Protein AF-A0A5K7YL02-F1 (afdb_monomer_lite)

Secondary structure (DSSP, 8-state):
-HHHHHHHHHHHHHHHHHHHHHHHHHHHHHHHHHHHHHHHHT-TT--THHHHHHHHHHHHHHHHHHHHHHHHHHHHHHHHHHT-

Organism: NCBI:txid571177

Structure (mmCIF, N/CA/C/O backbone):
data_AF-A0A5K7YL02-F1
#
_entry.id   AF-A0A5K7YL02-F1
#
loop_
_atom_site.group_PDB
_atom_site.id
_atom_site.type_symbol
_atom_site.label_atom_id
_atom_site.label_alt_id
_atom_site.label_comp_id
_atom_site.label_asym_id
_atom_site.label_entity_id
_atom_site.label_seq_id
_atom_site.pdbx_PDB_ins_code
_atom_site.Cartn_x
_atom_site.Cartn_y
_atom_site.Cartn_z
_atom_site.occupancy
_atom_site.B_iso_or_equiv
_atom_site.auth_seq_id
_atom_site.auth_comp_id
_atom_site.auth_asym_id
_atom_site.auth_atom_id
_atom_site.pdbx_PDB_model_num
ATOM 1 N N . MET A 1 1 ? -18.9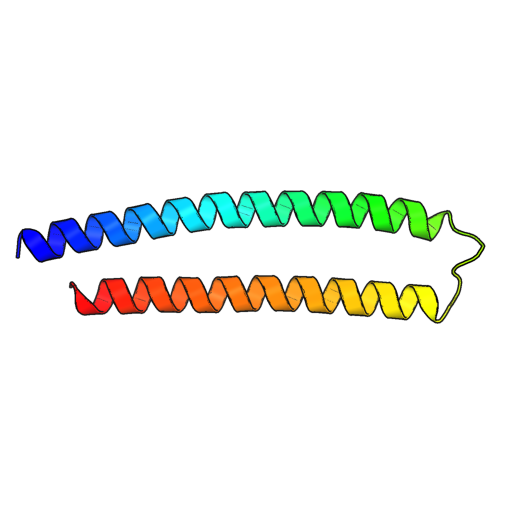63 0.414 29.442 1.00 71.75 1 MET A N 1
ATOM 2 C CA . MET A 1 1 ? -19.678 1.046 28.311 1.00 71.75 1 MET A CA 1
ATOM 3 C C . MET A 1 1 ? -18.963 2.303 27.823 1.00 71.75 1 MET A C 1
ATOM 5 O O . MET A 1 1 ? -18.545 2.296 26.678 1.00 71.75 1 MET A O 1
ATOM 9 N N . GLU A 1 2 ? -18.717 3.329 28.648 1.00 86.00 2 GLU A N 1
ATOM 10 C CA . GLU A 1 2 ? -18.030 4.552 28.170 1.00 86.00 2 GLU A CA 1
ATOM 11 C C . GLU A 1 2 ? -16.578 4.335 27.716 1.00 86.00 2 GLU A C 1
ATOM 13 O O . GLU A 1 2 ? -16.205 4.775 26.633 1.00 86.00 2 GLU A O 1
ATOM 18 N N . MET A 1 3 ? -15.778 3.588 28.485 1.00 87.81 3 MET A N 1
ATOM 19 C CA . MET A 1 3 ? -14.397 3.254 28.105 1.00 87.81 3 MET A CA 1
ATOM 20 C C . MET A 1 3 ? -14.327 2.482 26.778 1.00 87.81 3 MET A C 1
ATOM 22 O O . MET A 1 3 ? -13.531 2.825 25.913 1.00 87.81 3 MET A O 1
ATOM 26 N N . ASN A 1 4 ? -15.194 1.483 26.589 1.00 88.31 4 ASN A N 1
ATOM 27 C CA . ASN A 1 4 ? -15.276 0.712 25.344 1.00 88.31 4 ASN A CA 1
ATOM 28 C C . ASN A 1 4 ? -15.651 1.606 24.151 1.00 88.31 4 ASN A C 1
ATOM 30 O O . ASN A 1 4 ? -15.041 1.511 23.089 1.00 88.31 4 ASN A O 1
ATOM 34 N N . ASN A 1 5 ? -16.590 2.539 24.340 1.00 89.19 5 ASN A N 1
ATOM 35 C CA . ASN A 1 5 ? -16.950 3.518 23.314 1.00 89.19 5 ASN A CA 1
ATOM 36 C C . ASN A 1 5 ? -15.779 4.440 22.955 1.00 89.19 5 ASN A C 1
ATOM 38 O O . ASN A 1 5 ? -15.541 4.682 21.772 1.00 89.19 5 ASN A O 1
ATOM 42 N N . PHE A 1 6 ? -15.031 4.925 23.949 1.00 93.69 6 PHE A N 1
ATOM 43 C CA . PHE A 1 6 ? -13.839 5.742 23.719 1.00 93.69 6 PHE A CA 1
ATOM 44 C C . PHE A 1 6 ? -12.752 4.964 22.960 1.00 93.69 6 PHE A C 1
ATOM 46 O O . PHE A 1 6 ? -12.229 5.451 21.958 1.00 93.69 6 PHE A O 1
ATOM 53 N N . VAL A 1 7 ? -12.465 3.722 23.368 1.00 94.56 7 VAL A N 1
ATOM 54 C CA . VAL A 1 7 ? -11.507 2.844 22.674 1.00 94.56 7 VAL A CA 1
ATOM 55 C C . VAL A 1 7 ? -11.945 2.589 21.228 1.00 94.56 7 VAL A C 1
ATOM 57 O O . VAL A 1 7 ? -11.135 2.734 20.316 1.00 94.56 7 VAL A O 1
ATOM 60 N N . ASN A 1 8 ? -13.228 2.314 20.982 1.00 93.06 8 ASN A N 1
ATOM 61 C CA . ASN A 1 8 ? -13.760 2.151 19.625 1.00 93.06 8 ASN A CA 1
ATOM 62 C C . ASN A 1 8 ? -13.597 3.404 18.756 1.00 93.06 8 ASN A C 1
ATOM 64 O O . ASN A 1 8 ? -13.299 3.291 17.567 1.00 93.06 8 ASN A O 1
ATOM 68 N N . GLN A 1 9 ? -13.796 4.600 19.318 1.00 94.75 9 GLN A N 1
ATOM 69 C CA . GLN A 1 9 ? -13.565 5.851 18.590 1.00 94.75 9 GLN A CA 1
ATOM 70 C C . GLN A 1 9 ? -12.087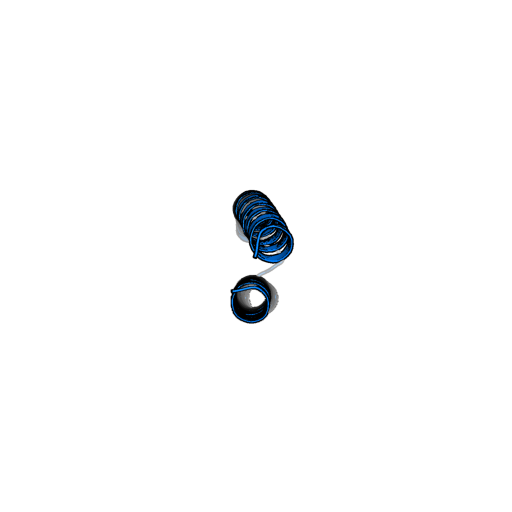 6.014 18.221 1.00 94.75 9 GLN A C 1
ATOM 72 O O . GLN A 1 9 ? -11.783 6.358 17.080 1.00 94.75 9 GLN A O 1
ATOM 77 N N . MET A 1 10 ? -11.174 5.693 19.142 1.00 96.31 10 MET A N 1
ATOM 78 C CA . MET A 1 10 ? -9.732 5.717 18.880 1.00 96.31 10 MET A CA 1
ATOM 79 C C . MET A 1 10 ? -9.319 4.704 17.807 1.00 96.31 10 MET A C 1
ATOM 81 O O . MET A 1 10 ? -8.505 5.034 16.946 1.00 96.31 10 MET A O 1
ATOM 85 N N . ILE A 1 11 ? -9.886 3.494 17.814 1.00 96.75 11 ILE A N 1
ATOM 86 C CA . ILE A 1 11 ? -9.646 2.475 16.777 1.00 96.75 11 ILE A CA 1
ATOM 87 C C . ILE A 1 11 ? -10.066 3.012 15.405 1.00 96.75 11 ILE A C 1
ATOM 89 O O . ILE A 1 11 ? -9.263 2.988 14.475 1.00 96.75 11 ILE A O 1
ATOM 93 N N . LYS A 1 12 ? -11.280 3.571 15.294 1.00 96.12 12 LYS A N 1
ATOM 94 C CA . LYS A 1 12 ? -11.780 4.163 14.042 1.00 96.12 12 LYS A CA 1
ATOM 95 C C . LYS A 1 12 ? -10.909 5.320 13.559 1.00 96.12 12 LYS A C 1
ATOM 97 O O . LYS A 1 12 ? -10.600 5.390 12.376 1.00 96.12 12 LYS A O 1
ATOM 102 N N . PHE A 1 13 ? -10.488 6.201 14.466 1.00 97.19 13 PHE A N 1
ATOM 103 C CA . PHE A 1 13 ? -9.587 7.304 14.131 1.00 97.19 13 PHE A CA 1
ATOM 104 C C . PHE A 1 13 ? -8.256 6.798 13.555 1.00 97.19 13 PHE A C 1
ATOM 106 O O . PHE A 1 13 ? -7.831 7.260 12.498 1.00 97.19 13 PHE A O 1
ATOM 113 N N . ASN A 1 14 ? -7.623 5.820 14.213 1.00 97.69 14 ASN A N 1
ATOM 114 C CA . ASN A 1 14 ? -6.370 5.233 13.735 1.00 97.69 14 ASN A CA 1
ATOM 115 C C . ASN A 1 14 ? -6.544 4.520 12.388 1.00 97.69 14 ASN A C 1
ATOM 117 O O . ASN A 1 14 ? -5.673 4.652 11.531 1.00 97.69 14 ASN A O 1
ATOM 121 N N . GLN A 1 15 ? -7.666 3.822 12.181 1.00 97.88 15 GLN A N 1
ATOM 122 C CA . GLN A 1 15 ? -7.987 3.192 10.900 1.00 97.88 15 GLN A CA 1
ATOM 123 C C . GLN A 1 15 ? -8.077 4.234 9.779 1.00 97.88 15 GLN A C 1
ATOM 125 O O . GLN A 1 15 ? -7.385 4.109 8.776 1.00 97.88 15 GLN A O 1
ATOM 130 N N . SER A 1 16 ? -8.839 5.315 9.974 1.00 98.25 16 SER A N 1
ATOM 131 C CA . SER A 1 16 ? -8.969 6.376 8.965 1.00 98.25 16 SER A CA 1
ATOM 132 C C . SER A 1 16 ? -7.645 7.091 8.665 1.00 98.25 16 SER A C 1
ATOM 134 O O . SER A 1 16 ? -7.374 7.436 7.511 1.00 98.25 16 SER A O 1
ATOM 136 N N . LEU A 1 17 ? -6.805 7.311 9.684 1.00 98.31 17 LEU A N 1
ATOM 137 C CA . LEU A 1 17 ? -5.469 7.884 9.500 1.00 98.31 17 LEU A CA 1
ATOM 138 C C . LEU A 1 17 ? -4.564 6.947 8.690 1.00 98.31 17 LEU A C 1
ATOM 140 O O . LEU A 1 17 ? -3.847 7.402 7.792 1.00 98.31 17 LEU A O 1
ATOM 144 N N . PHE A 1 18 ? -4.605 5.651 9.005 1.00 98.25 18 PHE A N 1
ATOM 145 C CA . PHE A 1 18 ? -3.878 4.628 8.267 1.00 98.25 18 PHE A CA 1
ATOM 146 C C . PHE A 1 18 ? -4.340 4.572 6.810 1.00 98.25 18 PHE A C 1
ATOM 148 O O . PHE A 1 18 ? -3.492 4.665 5.929 1.00 98.25 18 PHE A O 1
ATOM 155 N N . ASP A 1 19 ? -5.649 4.505 6.554 1.00 98.38 19 ASP A N 1
ATOM 156 C CA . ASP A 1 19 ? -6.227 4.461 5.205 1.00 98.38 19 ASP A CA 1
ATOM 157 C C . ASP A 1 19 ? -5.745 5.638 4.353 1.00 98.38 19 ASP A C 1
ATOM 159 O O . ASP A 1 19 ? -5.178 5.442 3.279 1.00 98.38 19 ASP A O 1
ATOM 163 N N . SER A 1 20 ? -5.855 6.857 4.887 1.00 97.81 20 SER A N 1
ATOM 164 C CA . SER A 1 20 ? -5.440 8.080 4.188 1.00 97.81 20 SER A CA 1
ATOM 165 C C . SER A 1 20 ? -3.938 8.083 3.865 1.00 97.81 20 SER A C 1
ATOM 167 O O . SER A 1 20 ? -3.504 8.474 2.776 1.00 97.81 20 SER A O 1
ATOM 169 N N . THR A 1 21 ? -3.118 7.628 4.817 1.00 98.00 21 THR A N 1
ATOM 170 C CA . THR A 1 21 ? -1.658 7.562 4.658 1.00 98.00 21 THR A CA 1
ATOM 171 C C . THR A 1 21 ? -1.256 6.460 3.678 1.00 98.00 21 THR A C 1
ATOM 173 O O . THR A 1 21 ? -0.354 6.649 2.856 1.00 98.00 21 THR A O 1
ATOM 176 N N . PHE A 1 22 ? -1.931 5.313 3.735 1.00 98.19 22 PHE A N 1
ATOM 177 C CA . PHE A 1 22 ? -1.705 4.187 2.843 1.00 98.19 22 PHE A CA 1
ATOM 178 C C . PHE A 1 22 ? -2.068 4.549 1.401 1.00 98.19 22 PHE A C 1
ATOM 180 O O . PHE A 1 22 ? -1.254 4.335 0.507 1.00 98.19 22 PHE A O 1
ATOM 187 N N . GLU A 1 23 ? -3.224 5.175 1.170 1.00 97.81 23 GLU A N 1
ATOM 188 C CA . GLU A 1 23 ? -3.634 5.661 -0.153 1.00 97.81 23 GLU A CA 1
ATOM 189 C C . GLU A 1 23 ? -2.629 6.662 -0.733 1.00 97.81 23 GLU A C 1
ATOM 191 O O . GLU A 1 23 ? -2.206 6.525 -1.882 1.00 97.81 23 GLU A O 1
ATOM 196 N N . THR A 1 24 ? -2.167 7.618 0.078 1.00 98.19 24 THR A N 1
ATOM 197 C CA . THR A 1 24 ? -1.120 8.570 -0.331 1.00 98.19 24 THR A CA 1
ATOM 198 C C . THR A 1 24 ? 0.179 7.844 -0.703 1.00 98.19 24 THR A C 1
ATOM 200 O O . THR A 1 24 ? 0.825 8.165 -1.702 1.00 98.19 24 THR A O 1
ATOM 203 N N . SER A 1 25 ? 0.555 6.822 0.070 1.00 97.44 25 SER A N 1
ATOM 204 C CA . SER A 1 25 ? 1.748 6.010 -0.194 1.00 97.44 25 SER A CA 1
ATOM 205 C C . 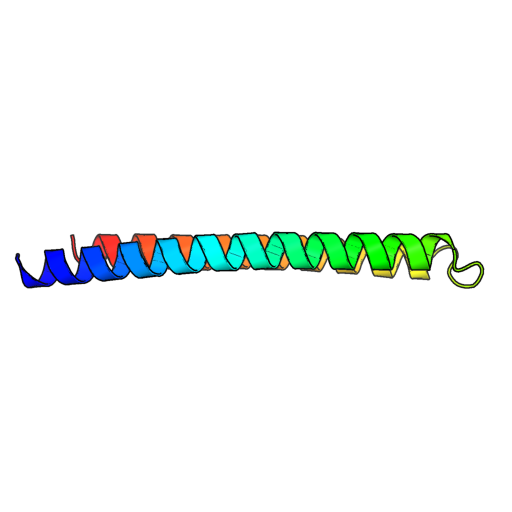SER A 1 25 ? 1.619 5.207 -1.492 1.00 97.44 25 SER A C 1
ATOM 207 O O . SER A 1 25 ? 2.578 5.125 -2.258 1.00 97.44 25 SER A O 1
ATOM 209 N N . VAL A 1 26 ? 0.435 4.651 -1.766 1.00 97.88 26 VAL A N 1
ATOM 210 C CA . VAL A 1 26 ? 0.112 3.953 -3.019 1.00 97.88 26 VAL A CA 1
ATOM 211 C C . VAL A 1 26 ? 0.258 4.898 -4.209 1.00 97.88 26 VAL A C 1
ATOM 213 O O . VAL A 1 26 ? 0.963 4.566 -5.159 1.00 97.88 26 VAL A O 1
ATOM 216 N N . GLN A 1 27 ? -0.323 6.097 -4.132 1.00 97.94 27 GLN A N 1
ATOM 217 C CA . GLN A 1 27 ? -0.214 7.101 -5.194 1.00 97.94 27 GLN A CA 1
ATOM 218 C C . GLN A 1 27 ? 1.241 7.497 -5.466 1.00 97.94 27 GLN A C 1
ATOM 220 O O . GLN A 1 27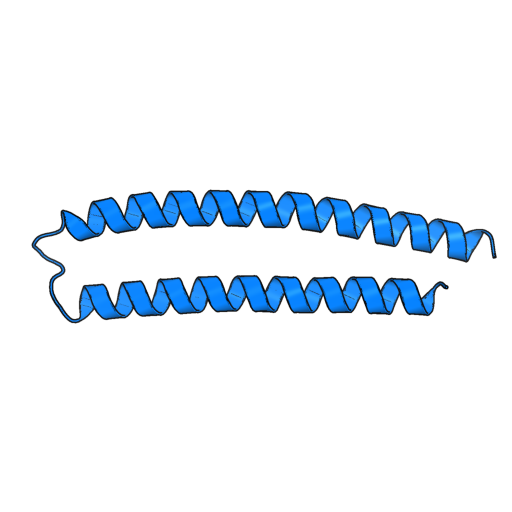 ? 1.647 7.607 -6.623 1.00 97.94 27 GLN A O 1
ATOM 225 N N . PHE A 1 28 ? 2.041 7.688 -4.414 1.00 97.44 28 PHE A N 1
ATOM 226 C CA . PHE A 1 28 ? 3.464 7.989 -4.559 1.00 97.44 28 PHE A CA 1
ATOM 227 C C . PHE A 1 28 ? 4.229 6.841 -5.232 1.00 97.44 28 PHE A C 1
ATOM 229 O O . PHE A 1 28 ? 4.989 7.075 -6.171 1.00 97.44 28 PHE A O 1
ATOM 236 N N . GLN A 1 29 ? 3.998 5.597 -4.803 1.00 96.62 29 GLN A N 1
ATOM 237 C CA . GLN A 1 29 ? 4.604 4.417 -5.429 1.00 96.62 29 GLN A CA 1
ATOM 238 C C . GLN A 1 29 ? 4.223 4.298 -6.908 1.00 96.62 29 GLN A C 1
ATOM 240 O O . GLN A 1 29 ? 5.098 4.040 -7.730 1.00 96.62 29 GLN A O 1
ATOM 245 N N . ASP A 1 30 ? 2.960 4.551 -7.259 1.00 96.69 30 ASP A N 1
ATOM 246 C CA . ASP A 1 30 ? 2.485 4.501 -8.647 1.00 96.69 30 ASP A CA 1
ATOM 247 C C . ASP A 1 30 ? 3.153 5.587 -9.515 1.00 96.69 30 ASP A C 1
ATOM 249 O O . ASP A 1 30 ? 3.489 5.352 -10.679 1.00 96.69 30 ASP A O 1
ATOM 253 N N . GLN A 1 31 ? 3.411 6.775 -8.955 1.00 97.56 31 GLN A N 1
ATOM 254 C CA . GLN A 1 31 ? 4.172 7.825 -9.645 1.00 97.56 31 GLN A CA 1
ATOM 255 C C . GLN A 1 31 ? 5.640 7.435 -9.857 1.00 97.56 31 GLN A C 1
ATOM 257 O O . GLN A 1 31 ? 6.174 7.639 -10.951 1.00 97.56 31 GLN A O 1
ATOM 262 N N . VAL A 1 32 ? 6.286 6.859 -8.840 1.00 95.94 32 VAL A N 1
ATOM 263 C CA . VAL A 1 32 ? 7.670 6.366 -8.939 1.00 95.94 32 VAL A CA 1
ATOM 264 C C . VAL A 1 32 ? 7.770 5.240 -9.967 1.00 95.94 32 VAL A C 1
ATOM 266 O O . VAL A 1 32 ? 8.674 5.255 -10.800 1.00 95.94 32 VAL A O 1
ATOM 269 N N . GLU A 1 33 ? 6.821 4.305 -9.969 1.00 95.69 33 GLU A N 1
ATOM 270 C CA . GLU A 1 33 ? 6.733 3.241 -10.968 1.00 95.69 33 GLU A CA 1
ATOM 271 C C . GLU A 1 33 ? 6.589 3.816 -12.379 1.00 95.69 33 GLU A C 1
ATOM 273 O O . GLU A 1 33 ? 7.300 3.400 -13.289 1.00 95.69 33 GLU A O 1
ATOM 278 N N . LYS A 1 34 ? 5.717 4.809 -12.580 1.00 95.88 34 LYS A N 1
ATOM 279 C CA . LYS A 1 34 ? 5.560 5.465 -13.885 1.00 95.88 34 LYS A CA 1
ATOM 280 C C . LYS A 1 34 ? 6.865 6.106 -14.372 1.00 95.88 34 LYS A C 1
ATOM 282 O O . LYS A 1 34 ? 7.201 5.992 -15.554 1.00 95.88 34 LYS A O 1
ATOM 287 N N . ALA A 1 35 ? 7.602 6.768 -13.479 1.00 95.31 35 ALA A N 1
ATOM 288 C CA . ALA A 1 35 ? 8.903 7.348 -13.805 1.00 95.31 35 ALA A CA 1
ATOM 289 C C . ALA A 1 35 ? 9.934 6.261 -14.153 1.00 95.31 35 ALA A C 1
ATOM 291 O O . ALA A 1 35 ? 10.609 6.365 -15.176 1.00 95.31 35 ALA A O 1
ATOM 292 N N . ALA A 1 36 ? 10.001 5.188 -13.360 1.00 92.25 36 ALA A N 1
ATOM 293 C CA . ALA A 1 36 ? 10.886 4.053 -13.606 1.00 92.25 36 ALA A CA 1
ATOM 294 C C . ALA A 1 36 ? 10.573 3.353 -14.939 1.00 92.25 36 ALA A C 1
ATOM 296 O O . ALA A 1 36 ? 11.487 3.122 -15.726 1.00 92.25 36 ALA A O 1
ATOM 297 N N . ASN A 1 37 ? 9.294 3.107 -15.240 1.00 91.75 37 ASN A N 1
ATOM 298 C CA . ASN A 1 37 ? 8.839 2.583 -16.528 1.00 91.75 37 ASN A CA 1
ATOM 299 C C . ASN A 1 37 ? 9.324 3.453 -17.691 1.00 91.75 37 ASN A C 1
ATOM 301 O O . ASN A 1 37 ? 9.931 2.944 -18.628 1.00 91.75 37 ASN A O 1
ATOM 305 N N . THR A 1 38 ? 9.142 4.774 -17.588 1.00 91.88 38 THR A N 1
ATOM 306 C CA . THR A 1 38 ? 9.594 5.722 -18.620 1.00 91.88 38 THR A CA 1
ATOM 307 C C . THR A 1 38 ? 11.108 5.634 -18.845 1.00 91.88 38 THR A C 1
ATOM 309 O O . THR A 1 38 ? 11.566 5.675 -19.984 1.00 91.88 38 THR A O 1
ATOM 312 N N . MET A 1 39 ? 11.896 5.488 -17.773 1.00 89.38 39 MET A N 1
ATOM 313 C CA . MET A 1 39 ? 13.350 5.318 -17.873 1.00 89.38 39 MET A CA 1
ATOM 314 C C . MET A 1 39 ? 13.734 3.981 -18.516 1.00 89.38 39 MET A C 1
ATOM 316 O O . MET A 1 39 ? 1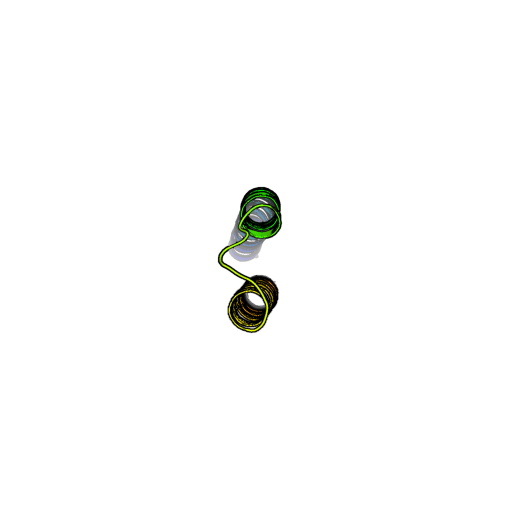4.662 3.939 -19.320 1.00 89.38 39 MET A O 1
ATOM 320 N N . MET A 1 40 ? 13.035 2.895 -18.179 1.00 86.94 40 MET A N 1
ATOM 321 C CA . MET A 1 40 ? 13.303 1.571 -18.744 1.00 86.94 40 MET A CA 1
ATOM 322 C C . MET A 1 40 ? 12.912 1.468 -20.216 1.00 86.94 40 MET A C 1
ATOM 324 O O . MET A 1 40 ? 13.623 0.824 -20.978 1.00 86.94 40 MET A O 1
ATOM 328 N N . ASP A 1 41 ? 11.834 2.130 -20.634 1.00 85.94 41 ASP A N 1
ATOM 329 C CA . ASP A 1 41 ? 11.412 2.169 -22.040 1.00 85.94 41 ASP A CA 1
ATOM 330 C C . ASP A 1 41 ? 12.445 2.881 -22.932 1.00 85.94 41 ASP A C 1
ATOM 332 O O . ASP A 1 41 ? 12.565 2.576 -24.116 1.00 85.94 41 ASP A O 1
ATOM 336 N N . GLN A 1 42 ? 13.215 3.813 -22.362 1.00 87.75 42 GLN A N 1
ATOM 337 C CA . GLN A 1 42 ? 14.308 4.523 -23.041 1.00 87.75 42 GLN A CA 1
ATOM 338 C C . GLN A 1 42 ? 15.662 3.805 -22.916 1.00 87.75 42 GLN A C 1
ATOM 340 O O . GLN A 1 42 ? 16.638 4.194 -23.559 1.00 87.75 42 GLN A O 1
ATOM 345 N N . ALA A 1 43 ? 15.752 2.771 -22.080 1.00 83.50 43 ALA A N 1
ATOM 346 C CA . ALA A 1 43 ? 16.981 2.040 -21.830 1.00 83.50 43 ALA A CA 1
ATOM 347 C C . ALA A 1 43 ? 17.197 0.957 -22.897 1.00 83.50 43 ALA A C 1
ATOM 349 O O . ALA A 1 43 ? 16.851 -0.208 -22.703 1.00 83.50 43 ALA A O 1
ATOM 350 N N . GLU A 1 44 ? 17.858 1.319 -24.001 1.00 78.56 44 GLU A N 1
ATOM 351 C CA . GLU A 1 44 ? 18.217 0.386 -25.089 1.00 78.56 44 GLU A CA 1
ATOM 352 C C . GLU A 1 44 ? 19.048 -0.830 -24.620 1.00 78.56 44 GLU A C 1
ATOM 354 O O . GLU A 1 44 ? 19.118 -1.847 -25.305 1.00 78.56 44 GLU A O 1
ATOM 359 N N . TRP A 1 45 ? 19.663 -0.745 -23.436 1.00 73.62 45 TRP A N 1
ATOM 360 C CA . TRP A 1 45 ? 20.508 -1.777 -22.827 1.00 73.62 45 TRP A CA 1
ATOM 361 C C . TRP A 1 45 ? 19.744 -2.826 -21.999 1.00 73.62 45 TRP A C 1
ATOM 363 O O . TRP A 1 45 ? 20.360 -3.776 -21.515 1.00 73.62 45 TRP A O 1
ATOM 373 N N . LEU A 1 46 ? 18.424 -2.678 -21.834 1.00 73.06 46 LEU A N 1
ATOM 374 C CA . LEU A 1 46 ? 17.581 -3.534 -20.987 1.00 73.06 46 LEU A CA 1
ATOM 375 C C . LEU A 1 46 ? 16.501 -4.368 -21.731 1.00 73.06 46 LEU A C 1
ATOM 377 O O . LEU A 1 46 ? 15.410 -4.561 -21.186 1.00 73.06 46 LEU A O 1
ATOM 381 N N . PRO A 1 47 ? 16.732 -4.904 -22.950 1.00 73.44 47 PRO A N 1
ATOM 382 C CA . PRO A 1 47 ? 15.706 -5.678 -23.642 1.00 73.44 47 PRO A CA 1
ATOM 383 C C . PRO A 1 47 ? 15.535 -7.097 -23.069 1.00 73.44 47 PRO A C 1
ATOM 385 O O . PRO A 1 47 ? 16.478 -7.738 -22.602 1.00 73.44 47 PRO A O 1
ATOM 388 N N . GLY A 1 48 ? 14.312 -7.626 -23.170 1.00 80.81 48 GLY A N 1
ATOM 389 C CA . GLY A 1 48 ? 14.007 -9.036 -22.912 1.00 80.81 48 GLY A CA 1
ATOM 390 C C . GLY A 1 48 ? 13.859 -9.390 -21.429 1.00 80.81 48 GLY A C 1
ATOM 391 O O . GLY A 1 48 ? 12.900 -8.987 -20.774 1.00 80.81 48 GLY A O 1
ATOM 392 N N . GLU A 1 49 ? 14.775 -10.206 -20.909 1.00 84.06 49 GLU A N 1
ATOM 393 C CA . GLU A 1 49 ? 14.653 -10.844 -19.590 1.00 84.06 49 GLU A CA 1
ATOM 394 C C . GLU A 1 49 ? 14.727 -9.847 -18.423 1.00 84.06 49 GLU A C 1
ATOM 396 O O . GLU A 1 49 ? 13.969 -9.970 -17.461 1.00 84.06 49 GLU A O 1
ATOM 401 N N . GLY A 1 50 ? 15.560 -8.808 -18.540 1.00 82.62 50 GLY A N 1
ATOM 402 C CA . GLY A 1 50 ? 15.671 -7.764 -17.518 1.00 82.62 50 GLY A CA 1
ATOM 403 C C . GLY A 1 50 ? 14.373 -6.973 -17.331 1.00 82.62 50 GLY A C 1
ATOM 404 O O . GLY A 1 50 ? 13.963 -6.734 -16.194 1.00 82.62 50 GLY A O 1
ATOM 405 N N . ARG A 1 51 ? 13.666 -6.656 -18.427 1.00 88.00 51 ARG A N 1
ATOM 406 C CA . ARG A 1 51 ? 12.346 -6.014 -18.351 1.00 88.00 51 ARG A CA 1
ATOM 407 C C . ARG A 1 51 ? 11.316 -6.920 -17.679 1.00 88.00 51 ARG A C 1
ATOM 409 O O . ARG A 1 51 ? 10.607 -6.478 -16.783 1.00 88.00 51 ARG A O 1
ATOM 416 N N . LYS A 1 52 ? 11.299 -8.206 -18.034 1.00 89.81 52 LYS A N 1
ATOM 417 C CA . LYS A 1 52 ? 10.389 -9.186 -17.425 1.00 89.81 52 LYS A CA 1
ATOM 418 C C . LYS A 1 52 ? 10.601 -9.326 -15.912 1.00 89.81 52 LYS A C 1
ATOM 420 O O . LYS A 1 52 ? 9.625 -9.428 -15.169 1.00 89.81 52 LYS A O 1
ATOM 425 N N . ILE A 1 53 ? 11.854 -9.336 -15.448 1.00 90.88 53 ILE A N 1
ATOM 426 C CA . ILE A 1 53 ? 12.180 -9.384 -14.013 1.00 90.88 53 ILE A CA 1
ATOM 427 C C . ILE A 1 53 ? 11.664 -8.129 -13.304 1.00 90.88 53 ILE A C 1
ATOM 429 O O . ILE A 1 53 ? 11.073 -8.244 -12.231 1.00 90.88 53 ILE A O 1
ATOM 433 N N . TYR A 1 54 ? 11.849 -6.952 -13.906 1.00 91.12 54 TYR A N 1
ATOM 434 C CA . TYR A 1 54 ? 11.313 -5.706 -13.364 1.00 91.12 54 TYR A CA 1
ATOM 435 C C . TYR A 1 54 ? 9.783 -5.730 -13.266 1.00 91.12 54 TYR A C 1
ATOM 437 O O . TYR A 1 54 ? 9.255 -5.477 -12.185 1.00 91.12 54 TYR A O 1
ATOM 445 N N . ASP A 1 55 ? 9.083 -6.0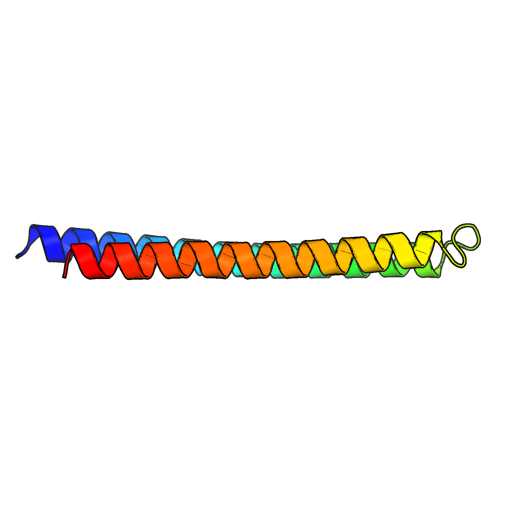97 -14.342 1.00 92.25 55 ASP A N 1
ATOM 446 C CA . ASP A 1 55 ? 7.616 -6.146 -14.352 1.00 92.25 55 ASP A CA 1
ATOM 447 C C . ASP A 1 55 ? 7.101 -7.127 -13.281 1.00 92.25 55 ASP A C 1
ATOM 449 O O . ASP A 1 55 ? 6.220 -6.792 -12.490 1.00 92.25 55 ASP A O 1
ATOM 453 N N . THR A 1 56 ? 7.739 -8.299 -13.163 1.00 95.12 56 THR A N 1
ATOM 454 C CA . THR A 1 56 ? 7.425 -9.293 -12.120 1.00 95.12 56 THR A CA 1
ATOM 455 C C . THR A 1 56 ? 7.647 -8.728 -10.711 1.00 95.12 56 THR A C 1
ATOM 457 O O . THR A 1 56 ? 6.843 -8.961 -9.807 1.00 95.12 56 THR A O 1
ATOM 460 N N . ALA A 1 57 ? 8.729 -7.972 -10.498 1.00 94.06 57 ALA A N 1
ATOM 461 C CA . ALA A 1 57 ? 9.004 -7.339 -9.212 1.00 94.06 57 ALA A CA 1
ATOM 462 C C . ALA A 1 57 ? 7.951 -6.271 -8.873 1.00 94.06 57 ALA A C 1
ATOM 464 O O . ALA A 1 57 ? 7.469 -6.232 -7.741 1.00 94.06 57 ALA A O 1
ATOM 465 N N . VAL A 1 58 ? 7.552 -5.445 -9.844 1.00 95.19 58 VAL A N 1
ATOM 466 C CA . VAL A 1 58 ? 6.490 -4.438 -9.679 1.00 95.19 58 VAL A CA 1
ATOM 467 C C . VAL A 1 58 ? 5.160 -5.097 -9.311 1.00 95.19 58 VAL A C 1
ATOM 469 O O . VAL A 1 58 ? 4.500 -4.662 -8.364 1.00 95.19 58 VAL A O 1
ATOM 472 N N . GLU A 1 59 ? 4.778 -6.172 -10.000 1.00 96.75 59 GLU A N 1
ATOM 473 C CA . GLU A 1 59 ? 3.570 -6.940 -9.681 1.00 96.75 59 GLU A CA 1
ATOM 474 C C . GLU A 1 59 ? 3.620 -7.523 -8.265 1.00 96.75 59 GLU A C 1
ATOM 476 O O . GLU A 1 59 ? 2.657 -7.383 -7.506 1.00 96.75 59 GLU A O 1
ATOM 481 N N . ALA A 1 60 ? 4.756 -8.105 -7.867 1.00 97.50 60 ALA A N 1
ATOM 482 C CA . ALA A 1 60 ? 4.949 -8.622 -6.515 1.00 97.50 60 ALA A CA 1
ATOM 483 C C . ALA A 1 60 ? 4.832 -7.517 -5.450 1.00 97.50 60 ALA A C 1
ATOM 485 O O . ALA A 1 60 ? 4.197 -7.729 -4.415 1.00 97.50 60 ALA A O 1
ATOM 486 N N . TYR A 1 61 ? 5.371 -6.320 -5.708 1.00 95.12 61 TYR A N 1
ATOM 487 C CA . TYR A 1 61 ? 5.213 -5.160 -4.823 1.00 95.12 61 TYR A CA 1
ATOM 488 C C . TYR A 1 61 ? 3.749 -4.715 -4.704 1.00 95.12 61 TYR A C 1
ATOM 490 O O . TYR A 1 61 ? 3.271 -4.465 -3.592 1.00 95.12 61 TYR A O 1
ATOM 498 N N . LYS A 1 62 ? 3.010 -4.660 -5.819 1.00 97.12 62 LYS A N 1
ATOM 499 C CA . LYS A 1 62 ? 1.574 -4.324 -5.826 1.00 97.12 62 LYS A CA 1
ATOM 500 C C . LYS A 1 62 ? 0.732 -5.357 -5.079 1.00 97.12 62 LYS A C 1
ATOM 502 O O . LYS A 1 62 ? -0.147 -4.986 -4.300 1.00 97.12 62 LYS A O 1
ATOM 507 N N . ALA A 1 63 ? 1.018 -6.641 -5.272 1.00 97.62 63 ALA A N 1
ATOM 508 C CA . ALA A 1 63 ? 0.367 -7.710 -4.525 1.00 97.62 63 ALA A CA 1
ATOM 509 C C . ALA A 1 63 ? 0.695 -7.611 -3.027 1.00 97.62 63 ALA A C 1
ATOM 511 O O . ALA A 1 63 ? -0.203 -7.657 -2.187 1.00 97.62 63 ALA A O 1
ATOM 512 N N . GLY A 1 64 ? 1.968 -7.386 -2.688 1.00 97.38 64 GLY A N 1
ATOM 513 C CA . GLY A 1 64 ? 2.436 -7.229 -1.313 1.00 97.38 64 GLY A CA 1
ATOM 514 C C . GLY A 1 64 ? 1.746 -6.083 -0.576 1.00 97.38 64 GLY A C 1
ATOM 515 O O . GLY A 1 64 ? 1.238 -6.289 0.527 1.00 97.38 64 GLY A O 1
ATOM 516 N N . ARG A 1 65 ? 1.651 -4.894 -1.189 1.00 96.50 65 ARG A N 1
ATOM 517 C CA . ARG A 1 65 ? 0.951 -3.756 -0.566 1.00 96.50 65 ARG A CA 1
ATOM 518 C C . ARG A 1 65 ? -0.551 -4.012 -0.408 1.00 96.50 65 ARG A C 1
ATOM 520 O O . ARG A 1 65 ? -1.112 -3.625 0.612 1.00 96.50 65 ARG A O 1
ATOM 527 N N . SER A 1 66 ? -1.191 -4.692 -1.365 1.00 97.56 66 SER A N 1
ATOM 528 C CA . SER A 1 66 ? -2.609 -5.066 -1.255 1.00 97.56 66 SER A CA 1
ATOM 529 C C . SER A 1 66 ? -2.835 -6.028 -0.089 1.00 97.56 66 SER A C 1
ATOM 531 O O . SER A 1 66 ? -3.705 -5.792 0.743 1.00 97.56 66 SER A O 1
ATOM 533 N N . ASN A 1 67 ? -2.008 -7.069 0.018 1.00 98.31 67 ASN A N 1
ATOM 534 C CA . ASN A 1 67 ? -2.087 -8.038 1.110 1.00 98.31 67 ASN A CA 1
ATOM 535 C C . ASN A 1 67 ? -1.828 -7.378 2.472 1.00 98.31 67 ASN A C 1
ATOM 537 O O . ASN A 1 67 ? -2.510 -7.683 3.448 1.00 98.31 67 ASN A O 1
ATOM 541 N N . PHE A 1 68 ? -0.870 -6.447 2.538 1.00 97.75 68 PHE A N 1
ATOM 542 C CA . PHE A 1 68 ? -0.609 -5.663 3.742 1.00 97.75 68 PHE A CA 1
ATOM 543 C C . PHE A 1 68 ? -1.831 -4.838 4.162 1.00 97.75 68 PHE A C 1
ATOM 545 O O . PHE A 1 68 ? -2.203 -4.868 5.333 1.00 97.75 68 PHE A O 1
ATOM 552 N N . LYS A 1 69 ? -2.489 -4.154 3.215 1.00 98.06 69 LYS A N 1
ATOM 553 C CA . LYS A 1 69 ? -3.720 -3.400 3.485 1.00 98.06 69 LYS A CA 1
ATOM 554 C C . LYS A 1 69 ? -4.811 -4.300 4.054 1.00 98.06 69 LYS A C 1
ATOM 556 O O . LYS A 1 69 ? -5.352 -3.982 5.106 1.00 98.06 69 LYS A O 1
ATOM 561 N N . THR A 1 70 ? -5.061 -5.444 3.416 1.00 98.31 70 THR A N 1
ATOM 562 C CA . THR A 1 70 ? -6.040 -6.430 3.893 1.00 98.31 70 THR A CA 1
ATOM 563 C C . THR A 1 70 ? -5.740 -6.886 5.319 1.00 98.31 70 THR A C 1
ATOM 565 O O . THR A 1 70 ? -6.628 -6.867 6.162 1.00 98.31 70 THR A O 1
ATOM 568 N N . TYR A 1 71 ? -4.484 -7.221 5.626 1.00 98.50 71 TYR A N 1
ATOM 569 C CA . TYR A 1 71 ? -4.101 -7.652 6.972 1.00 98.50 71 TYR A CA 1
ATOM 570 C C . TYR A 1 71 ? -4.358 -6.573 8.038 1.00 98.50 71 TYR A C 1
ATOM 572 O O . TYR A 1 71 ? -4.825 -6.875 9.138 1.00 98.50 71 TYR A O 1
ATOM 580 N N . ILE A 1 72 ? -4.061 -5.310 7.723 1.00 98.12 72 ILE A N 1
ATOM 581 C CA . ILE A 1 72 ? -4.309 -4.194 8.640 1.00 98.12 72 ILE A CA 1
ATOM 582 C C . ILE A 1 72 ? -5.813 -3.938 8.812 1.00 98.12 72 ILE A C 1
ATOM 584 O O . ILE A 1 72 ? -6.263 -3.744 9.943 1.00 98.12 72 ILE A O 1
ATOM 588 N N . ASP A 1 73 ? -6.592 -3.996 7.731 1.00 98.00 73 ASP A N 1
ATOM 589 C CA . ASP A 1 73 ? -8.051 -3.832 7.766 1.00 98.00 73 ASP A CA 1
ATOM 590 C C . ASP A 1 73 ? -8.722 -4.903 8.625 1.00 98.00 73 ASP A C 1
ATOM 592 O O . ASP A 1 73 ? -9.530 -4.584 9.504 1.00 98.00 73 ASP A O 1
ATOM 596 N N . ASP A 1 74 ? -8.318 -6.161 8.440 1.00 98.19 74 ASP A N 1
ATOM 597 C CA . ASP A 1 74 ? -8.777 -7.282 9.255 1.00 98.19 74 ASP A CA 1
ATOM 598 C C . ASP A 1 74 ? -8.422 -7.069 10.735 1.00 98.19 74 ASP A C 1
ATOM 600 O O . ASP A 1 74 ? -9.238 -7.337 11.622 1.00 98.19 74 ASP A O 1
ATOM 604 N N . GLY A 1 75 ? -7.226 -6.542 11.017 1.00 97.50 75 GLY A N 1
ATOM 605 C CA . GLY A 1 75 ? -6.780 -6.196 12.366 1.00 97.50 75 GLY A CA 1
ATOM 606 C C . GLY A 1 75 ? -7.644 -5.116 13.024 1.00 97.50 75 GLY A C 1
ATOM 607 O O . GLY A 1 75 ? -8.088 -5.288 14.163 1.00 97.50 75 GLY A O 1
ATOM 608 N N . PHE A 1 76 ? -7.945 -4.028 12.308 1.00 97.25 76 PHE A N 1
ATOM 609 C CA . PHE A 1 76 ? -8.838 -2.974 12.800 1.00 97.25 76 PHE A CA 1
ATOM 610 C C . PHE A 1 76 ? -10.265 -3.487 13.021 1.00 97.25 76 PHE A C 1
ATOM 612 O O . PHE A 1 76 ? -10.880 -3.170 14.045 1.00 97.25 76 PHE A O 1
ATOM 619 N N . GLN A 1 77 ? -10.779 -4.329 12.121 1.00 96.12 77 GLN A N 1
ATOM 620 C CA . GLN A 1 77 ? -12.095 -4.947 12.272 1.00 96.12 77 GLN A CA 1
ATOM 621 C C . GLN A 1 77 ? -12.158 -5.853 13.511 1.00 96.12 77 GLN A C 1
ATOM 623 O O . GLN A 1 77 ? -13.121 -5.781 14.282 1.00 96.12 77 GLN A O 1
ATOM 628 N N . GLN A 1 78 ? -11.139 -6.688 13.731 1.00 96.44 78 GLN A N 1
ATOM 629 C CA . GLN A 1 78 ? -11.045 -7.545 14.915 1.00 96.44 78 GLN A CA 1
ATOM 630 C C . GLN A 1 78 ? -10.960 -6.718 16.200 1.00 96.44 78 GLN A C 1
ATOM 632 O O . GLN A 1 78 ? -11.717 -6.978 17.135 1.00 96.44 78 GLN A O 1
ATOM 637 N N . ALA A 1 79 ? -10.114 -5.684 16.228 1.00 94.69 79 ALA A N 1
ATOM 638 C CA . ALA A 1 79 ? -10.006 -4.779 17.367 1.00 94.69 79 ALA A CA 1
ATOM 639 C C . ALA A 1 79 ? -11.355 -4.111 17.680 1.00 94.69 79 ALA A C 1
ATOM 641 O O . ALA A 1 79 ? -11.808 -4.146 18.822 1.00 94.69 79 ALA A O 1
ATOM 642 N N . GLY A 1 80 ? -12.050 -3.586 16.667 1.00 92.00 80 GLY A N 1
ATOM 643 C CA . GLY A 1 80 ? -13.381 -3.004 16.841 1.00 92.00 80 GLY A CA 1
ATOM 644 C C . GLY A 1 80 ? -14.416 -4.007 17.362 1.00 92.00 80 GLY A C 1
ATOM 645 O O . GLY A 1 80 ? -15.283 -3.638 18.146 1.00 92.00 80 GLY A O 1
ATOM 646 N N . ASN A 1 81 ? -14.324 -5.284 16.981 1.00 92.12 81 ASN A N 1
ATOM 647 C CA . ASN A 1 81 ? -15.217 -6.327 17.492 1.00 92.12 81 ASN A CA 1
ATOM 648 C C . ASN A 1 81 ? -14.958 -6.682 18.965 1.00 92.12 81 ASN A C 1
ATOM 650 O O . ASN A 1 81 ? -15.910 -7.026 19.661 1.00 92.12 81 ASN A O 1
ATOM 654 N N . LEU A 1 82 ? -13.711 -6.596 19.442 1.00 91.38 82 LEU A N 1
ATOM 655 C CA . LEU A 1 82 ? -13.353 -6.886 20.838 1.00 91.38 82 LEU A CA 1
ATOM 656 C C . LEU A 1 82 ? -13.885 -5.838 21.819 1.00 91.38 82 LEU A C 1
ATOM 658 O O . LEU A 1 82 ? -14.208 -6.171 22.957 1.00 91.38 82 LEU A O 1
ATOM 662 N N . PHE A 1 83 ? -13.968 -4.581 21.381 1.00 85.00 83 PHE A N 1
ATOM 663 C CA . PHE A 1 83 ? -14.399 -3.458 22.213 1.00 85.00 83 PHE A CA 1
ATOM 664 C C . PHE A 1 83 ? -15.833 -3.000 21.921 1.00 85.00 83 PHE A C 1
ATOM 666 O O . PHE A 1 83 ? -16.224 -1.933 22.391 1.00 85.00 83 PHE A O 1
ATOM 673 N N . LYS A 1 84 ? -16.619 -3.778 21.161 1.00 67.81 84 LYS A N 1
ATOM 674 C CA . LYS A 1 84 ? -18.056 -3.532 20.940 1.00 67.81 84 LYS A CA 1
ATOM 675 C C . LYS A 1 84 ? -18.857 -3.437 22.241 1.00 67.81 84 LYS A C 1
ATOM 677 O O . LYS A 1 84 ? -18.530 -4.140 23.223 1.00 67.81 84 LYS A O 1
#

pLDDT: mean 92.76, std 7.03, range [67.81, 98.5]

Sequence (84 aa):
MEMNNFVNQMIKFNQSLFDSTFETSVQFQDQVEKAANTMMDQAEWLPGEGRKIYDTAVEAYKAGRSNFKTYIDDGFQQAGNLFK

Foldseek 3Di:
DVVLVVQLVVLVVVLVVCVVVLVVVVVVVVVVVVVVVVVQVVPPPQPDPNVVVVVVVSVVVVVVSVVVNVVVVVVSVVSSVVSD

Radius of gyration: 19.24 Å; chains: 1; bounding box: 40×19×53 Å